Protein AF-A0A5N5T9T7-F1 (afdb_monomer)

Secondary structure (DSSP, 8-state):
-EEEEEES-B-TTTHHHHHHHHHHHH---HHHHHHHHHHHHHHHHHHHHHHHHHHHTT----------PEEEEEEEEE---B-HHHHHHHHHHHHHHHHTTEEEEEES--HHHHHHHTT--

Solvent-acce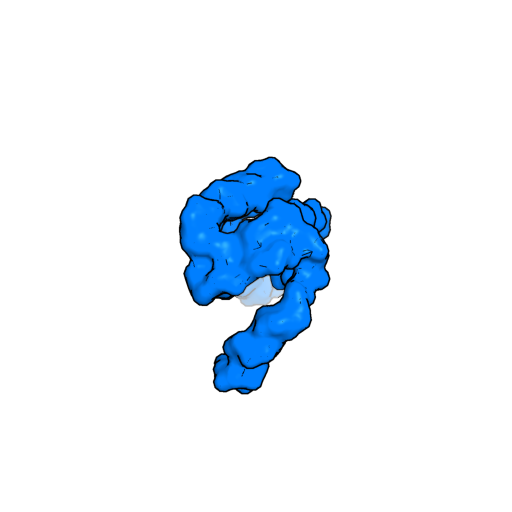ssible surface area (backbone atoms only — not comparable to full-atom values): 6883 Å² total; per-residue (Å²): 114,44,78,48,77,44,74,46,68,37,30,71,94,45,48,70,59,51,51,52,48,51,25,70,75,63,72,61,47,40,72,63,38,30,56,52,48,54,51,47,49,53,52,46,55,53,48,46,56,52,47,54,53,33,49,76,71,72,52,86,79,91,74,86,76,81,76,79,72,38,39,39,38,39,37,28,68,44,41,76,49,68,43,75,54,23,49,52,46,53,54,51,52,45,54,43,26,49,70,29,58,24,54,70,42,84,37,55,67,56,74,73,54,56,68,69,52,70,77,76,117

Nearest PDB structures (foldseek):
  7xul-assembly1_A  TM=6.995E-01  e=1.162E-05  Homo sapiens
  7xuj-assembly1_B  TM=6.710E-01  e=1.624E-05  Homo sapiens
  7s9a-assembly1_B  TM=6.889E-01  e=1.132E-04  Tursiops truncatus
  3iha-assembly2_B-2  TM=5.472E-01  e=3.446E-03  Micrococcus luteus
  3agd-assembly1_A  TM=5.501E-01  e=5.740E-02  Micrococcus luteus

Sequence (121 aa):
MKLFKIVGPIHFANRENLRRFIVKGTGLDPKELQKDADKQTEFEFAKEKIFMHAIKNGSYSFQDQETKYRILIIDCSGVSYIDSAGGKFLEQLWGDYDKANISLCLAGLPDYIYSYYNCNM

Radius of gyration: 19.2 Å; Cα contacts (8 Å, |Δi|>4): 132; chains: 1; bounding box: 44×20×54 Å

Structure (mmCIF, N/CA/C/O backbone):
data_AF-A0A5N5T9T7-F1
#
_entry.id   AF-A0A5N5T9T7-F1
#
loop_
_atom_site.group_PDB
_atom_site.id
_atom_site.type_symbol
_atom_site.label_atom_id
_atom_site.label_alt_id
_atom_site.label_comp_id
_atom_site.label_asym_id
_atom_site.label_entity_id
_atom_site.label_seq_id
_atom_site.pdbx_PDB_ins_code
_atom_site.Cartn_x
_atom_site.Cartn_y
_atom_site.Cartn_z
_atom_site.occupancy
_atom_site.B_iso_or_equiv
_atom_site.auth_seq_id
_atom_site.auth_comp_id
_atom_site.auth_asym_id
_atom_site.auth_atom_id
_atom_site.pdbx_PDB_model_num
ATOM 1 N N . MET A 1 1 ? -10.480 -10.662 4.154 1.00 86.06 1 MET A N 1
ATOM 2 C CA . MET A 1 1 ? -9.227 -10.507 3.389 1.00 86.06 1 MET A CA 1
ATOM 3 C C . MET A 1 1 ? -9.549 -10.159 1.939 1.00 86.06 1 MET A C 1
ATOM 5 O O . MET A 1 1 ? -10.518 -10.696 1.408 1.00 86.06 1 MET A O 1
ATOM 9 N N . LYS A 1 2 ? -8.779 -9.266 1.313 1.00 91.94 2 LYS A N 1
ATOM 10 C CA . LYS A 1 2 ? -8.836 -8.939 -0.122 1.00 91.94 2 LYS A CA 1
ATOM 11 C C . LYS A 1 2 ? -7.427 -9.018 -0.714 1.00 91.94 2 LYS A C 1
ATOM 13 O O . LYS A 1 2 ? -6.472 -8.672 -0.030 1.00 91.94 2 LYS A O 1
ATOM 18 N N . LEU A 1 3 ? -7.318 -9.461 -1.963 1.00 93.69 3 LEU A N 1
ATOM 19 C CA . LEU A 1 3 ? -6.069 -9.522 -2.724 1.00 93.69 3 LEU A CA 1
ATOM 20 C C . LEU A 1 3 ? -6.214 -8.645 -3.969 1.00 93.69 3 LEU A C 1
ATOM 22 O O . LEU A 1 3 ? -7.218 -8.750 -4.674 1.00 93.69 3 LEU A O 1
ATOM 26 N N . PHE A 1 4 ? -5.223 -7.800 -4.238 1.00 95.44 4 PHE A N 1
ATOM 27 C CA . PHE A 1 4 ? -5.175 -6.950 -5.422 1.00 95.44 4 PHE A CA 1
ATOM 28 C C . PHE A 1 4 ? -3.793 -7.039 -6.069 1.00 95.44 4 PHE A C 1
ATOM 30 O O . PHE A 1 4 ? -2.789 -6.815 -5.403 1.00 95.44 4 PHE A O 1
ATOM 37 N N . LYS A 1 5 ? -3.730 -7.360 -7.363 1.00 95.94 5 LYS A N 1
ATOM 38 C CA . LYS A 1 5 ? -2.463 -7.473 -8.096 1.00 95.94 5 LYS A CA 1
ATOM 39 C C . LYS A 1 5 ? -2.171 -6.195 -8.869 1.00 95.94 5 LYS A C 1
ATOM 41 O O . LYS A 1 5 ? -3.037 -5.695 -9.585 1.00 95.94 5 LYS A O 1
ATOM 46 N N . ILE A 1 6 ? -0.937 -5.713 -8.769 1.00 94.88 6 ILE A N 1
ATOM 47 C CA . ILE A 1 6 ? -0.420 -4.604 -9.569 1.00 94.88 6 ILE A CA 1
ATOM 48 C C . ILE A 1 6 ? 0.442 -5.177 -10.692 1.00 94.88 6 ILE A C 1
ATOM 50 O O . ILE A 1 6 ? 1.315 -6.014 -10.464 1.00 94.88 6 ILE A O 1
ATOM 54 N N . VAL A 1 7 ? 0.184 -4.716 -11.913 1.00 94.12 7 VAL A N 1
ATOM 55 C CA . VAL A 1 7 ? 0.977 -5.047 -13.098 1.00 94.12 7 VAL A CA 1
ATOM 56 C C . VAL A 1 7 ? 1.393 -3.747 -13.777 1.00 94.12 7 VAL A C 1
ATOM 58 O O . VAL A 1 7 ? 0.544 -2.897 -14.049 1.00 94.12 7 VAL A O 1
ATOM 61 N N . GLY A 1 8 ? 2.688 -3.602 -14.052 1.00 92.94 8 GLY A N 1
ATOM 62 C CA . GLY A 1 8 ? 3.279 -2.387 -14.612 1.00 92.94 8 GLY A CA 1
ATOM 63 C C . GLY A 1 8 ? 4.001 -1.533 -13.566 1.00 92.94 8 GLY A C 1
ATOM 64 O O . GLY A 1 8 ? 4.200 -1.963 -12.432 1.00 92.94 8 GLY A O 1
ATOM 65 N N . PRO A 1 9 ? 4.456 -0.332 -13.932 1.00 93.44 9 PRO A N 1
ATOM 66 C CA . PRO A 1 9 ? 5.299 0.457 -13.047 1.00 93.44 9 PRO A CA 1
ATOM 67 C C . PRO A 1 9 ? 4.491 1.169 -11.958 1.00 93.44 9 PRO A C 1
ATOM 69 O O . PRO A 1 9 ? 3.285 1.358 -12.098 1.00 93.44 9 PRO A O 1
ATOM 72 N N . ILE A 1 10 ? 5.150 1.625 -10.894 1.00 93.56 10 ILE A N 1
ATOM 73 C CA . ILE A 1 10 ? 4.560 2.512 -9.879 1.00 93.56 10 ILE A CA 1
ATOM 74 C C . ILE A 1 10 ? 5.377 3.802 -9.849 1.00 93.56 10 ILE A C 1
ATOM 76 O O . ILE A 1 10 ? 6.526 3.820 -9.419 1.00 93.56 10 ILE A O 1
ATOM 80 N N . HIS A 1 11 ? 4.799 4.897 -10.324 1.00 92.81 11 HIS A N 1
ATOM 81 C CA . HIS A 1 11 ? 5.521 6.153 -10.490 1.00 92.81 11 HIS A CA 1
ATOM 82 C C . HIS A 1 11 ? 4.613 7.360 -10.266 1.00 92.81 11 HIS A C 1
ATOM 84 O O . HIS A 1 11 ? 3.386 7.241 -10.186 1.00 92.81 11 HIS A O 1
ATOM 90 N N . PHE A 1 12 ? 5.194 8.559 -10.234 1.00 92.06 12 PHE A N 1
ATOM 91 C CA . PHE A 1 12 ? 4.440 9.795 -9.993 1.00 92.06 12 PHE A CA 1
ATOM 92 C C . PHE A 1 12 ? 3.174 9.925 -10.862 1.00 92.06 12 PHE A C 1
ATOM 94 O O . PHE A 1 12 ? 2.091 10.196 -10.346 1.00 92.06 12 PHE A O 1
ATOM 101 N N . ALA A 1 13 ? 3.290 9.675 -12.170 1.00 93.50 13 ALA A N 1
ATOM 102 C CA . ALA A 1 13 ? 2.190 9.897 -13.109 1.00 93.50 13 ALA A CA 1
ATOM 103 C C . ALA A 1 13 ? 1.000 8.922 -12.971 1.00 93.50 13 ALA A C 1
ATOM 105 O O . ALA A 1 13 ? -0.086 9.242 -13.450 1.00 93.50 13 ALA A O 1
ATOM 106 N N . ASN A 1 14 ? 1.158 7.752 -12.333 1.00 93.56 14 ASN A N 1
ATOM 107 C CA . ASN A 1 1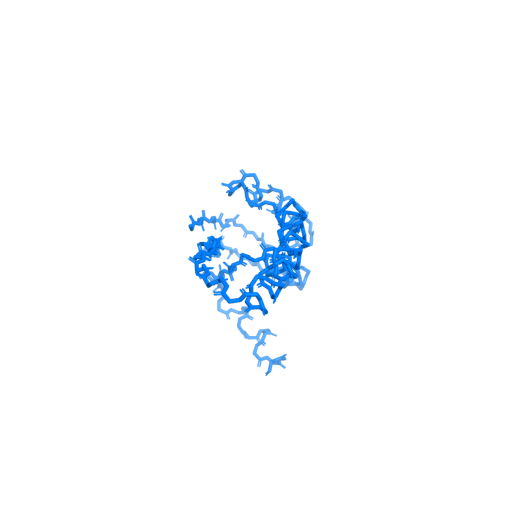4 ? 0.083 6.755 -12.250 1.00 93.56 14 ASN A CA 1
ATOM 108 C C . ASN A 1 14 ? -0.451 6.497 -10.834 1.00 93.56 14 ASN A C 1
ATOM 110 O O . ASN A 1 14 ? -1.462 5.807 -10.700 1.00 93.56 14 ASN A O 1
ATOM 114 N N . ARG A 1 15 ? 0.150 7.090 -9.797 1.00 92.75 15 ARG A N 1
ATOM 115 C CA . ARG A 1 15 ? -0.222 6.867 -8.389 1.00 92.75 15 ARG A CA 1
ATOM 116 C C . ARG A 1 15 ? -1.709 7.102 -8.080 1.00 92.75 15 ARG A C 1
ATOM 118 O O . ARG A 1 15 ? -2.332 6.303 -7.386 1.00 92.75 15 ARG A O 1
ATOM 125 N N . GLU A 1 16 ? -2.314 8.144 -8.656 1.00 93.31 16 GLU A N 1
ATOM 126 C CA . GLU A 1 16 ? -3.735 8.457 -8.429 1.00 93.31 16 GLU A CA 1
ATOM 127 C C . GLU A 1 16 ? -4.660 7.442 -9.104 1.00 93.31 16 GLU A C 1
ATOM 129 O O . GLU A 1 16 ? -5.675 7.031 -8.538 1.00 93.31 16 GLU A O 1
ATOM 134 N N . ASN A 1 17 ? -4.291 6.992 -10.305 1.00 94.31 17 ASN A N 1
ATOM 135 C CA . ASN A 1 17 ? -5.036 5.951 -11.009 1.00 94.31 17 ASN A CA 1
ATOM 136 C C . ASN A 1 17 ? -4.933 4.620 -10.266 1.00 94.31 17 ASN A C 1
ATOM 138 O O . ASN A 1 17 ? -5.941 3.940 -10.082 1.00 94.31 17 ASN A O 1
ATOM 142 N N . LEU A 1 18 ? -3.737 4.289 -9.777 1.00 94.06 18 LEU A N 1
ATOM 143 C CA . LEU A 1 18 ? -3.496 3.083 -9.001 1.00 94.06 18 LEU A CA 1
ATOM 144 C C . LEU A 1 18 ? -4.335 3.067 -7.717 1.00 94.06 18 LEU A C 1
ATOM 146 O O . LEU A 1 18 ? -5.026 2.085 -7.458 1.00 94.06 18 LEU A O 1
ATOM 150 N N . ARG A 1 19 ? -4.375 4.181 -6.973 1.00 94.81 19 ARG A N 1
ATOM 151 C CA . ARG A 1 19 ? -5.252 4.338 -5.800 1.00 94.81 19 ARG A CA 1
ATOM 152 C C . ARG A 1 19 ? -6.716 4.066 -6.146 1.00 94.81 19 ARG A C 1
ATOM 154 O O . ARG A 1 19 ? -7.364 3.263 -5.479 1.00 94.81 19 ARG A O 1
ATOM 161 N N . ARG A 1 20 ? -7.228 4.687 -7.215 1.00 93.69 20 ARG A N 1
ATOM 162 C CA . ARG A 1 20 ? -8.613 4.481 -7.677 1.00 93.69 20 ARG A CA 1
ATOM 163 C C . ARG A 1 20 ? -8.885 3.023 -8.042 1.00 93.69 20 ARG A C 1
ATOM 165 O O . ARG A 1 20 ? -9.958 2.517 -7.722 1.00 93.69 20 ARG A O 1
ATOM 172 N N . PHE A 1 21 ? -7.940 2.341 -8.686 1.00 94.44 21 PHE A N 1
ATOM 173 C CA . PHE A 1 21 ? -8.099 0.932 -9.047 1.00 94.44 21 PHE A CA 1
ATOM 174 C C . PHE A 1 21 ? -8.082 0.002 -7.841 1.00 94.44 21 PHE A C 1
ATOM 176 O O . PHE A 1 21 ? -8.906 -0.908 -7.797 1.00 94.44 21 PHE A O 1
ATOM 183 N N . ILE A 1 22 ? -7.227 0.254 -6.849 1.00 94.00 22 ILE A N 1
ATOM 184 C CA . ILE A 1 22 ? -7.216 -0.525 -5.606 1.00 94.00 22 ILE A CA 1
ATOM 185 C C . ILE A 1 22 ? -8.566 -0.383 -4.899 1.00 94.00 22 ILE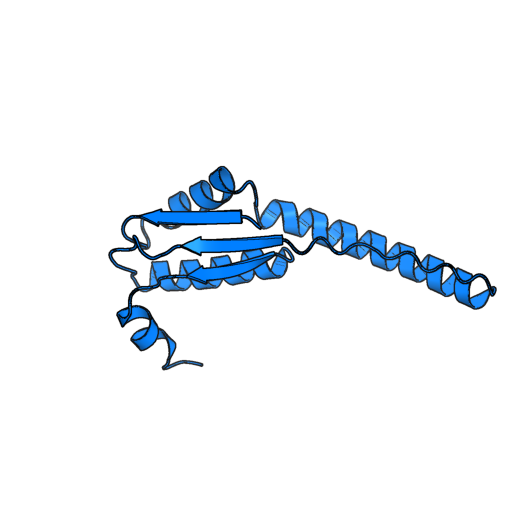 A C 1
ATOM 187 O O . ILE A 1 22 ? -9.194 -1.391 -4.577 1.00 94.00 22 ILE A O 1
ATOM 191 N N . VAL A 1 23 ? -9.060 0.847 -4.725 1.00 93.38 23 VAL A N 1
ATOM 192 C CA . VAL A 1 23 ? -10.360 1.094 -4.079 1.00 93.38 23 VAL A CA 1
ATOM 193 C C . VAL A 1 23 ? -11.491 0.432 -4.866 1.00 93.38 23 VAL A C 1
ATOM 195 O O . VAL A 1 23 ? -12.281 -0.320 -4.301 1.00 93.38 23 VAL A O 1
ATOM 198 N N . LYS A 1 24 ? -11.536 0.626 -6.190 1.00 92.31 24 LYS A N 1
ATOM 199 C CA . LYS A 1 24 ? -12.566 0.030 -7.053 1.00 92.31 24 LYS A CA 1
ATOM 200 C C . LYS A 1 24 ? -12.522 -1.502 -7.055 1.00 92.31 24 LYS A C 1
ATOM 202 O O . LYS A 1 24 ? -13.571 -2.136 -7.068 1.00 92.31 24 LYS A O 1
ATOM 207 N N . GLY A 1 25 ? -11.329 -2.097 -7.065 1.00 90.50 25 GLY A N 1
ATOM 208 C CA . GLY A 1 25 ? -11.144 -3.548 -7.125 1.00 90.50 25 GLY A CA 1
ATOM 209 C C . GLY A 1 25 ? -11.377 -4.256 -5.791 1.00 90.50 25 GLY A C 1
ATOM 210 O O . GLY A 1 25 ? -11.793 -5.412 -5.768 1.00 90.50 25 GLY A O 1
ATOM 211 N N . THR A 1 26 ? -11.132 -3.575 -4.671 1.00 90.50 26 THR A N 1
ATOM 212 C CA . THR A 1 26 ? -11.240 -4.174 -3.331 1.00 90.50 26 THR A CA 1
ATOM 213 C C . THR A 1 26 ? -12.528 -3.793 -2.604 1.00 90.50 26 THR A C 1
ATOM 215 O O . THR A 1 26 ? -12.974 -4.544 -1.732 1.00 90.50 26 THR A O 1
ATOM 218 N N . GLY A 1 27 ? -13.130 -2.654 -2.967 1.00 89.44 27 GLY A N 1
ATOM 219 C CA . GLY A 1 27 ? -14.216 -2.013 -2.224 1.00 89.44 27 GLY A CA 1
ATOM 220 C C . GLY A 1 27 ? -13.765 -1.422 -0.885 1.00 89.44 27 GLY A C 1
ATOM 221 O O . GLY A 1 27 ? -14.606 -1.124 -0.041 1.00 89.44 27 GLY A O 1
ATOM 222 N N . LEU A 1 28 ? -12.454 -1.311 -0.653 1.00 88.69 28 LEU A N 1
ATOM 223 C CA . LEU A 1 28 ? -11.879 -0.765 0.570 1.00 88.69 28 LEU A CA 1
ATOM 224 C C . LEU A 1 28 ? -11.391 0.652 0.271 1.00 88.69 28 LEU A C 1
ATOM 226 O O . LEU A 1 28 ? -10.296 0.831 -0.251 1.00 88.69 28 LEU A O 1
ATOM 230 N N . ASP A 1 29 ? -12.221 1.651 0.562 1.00 90.56 29 ASP A N 1
ATOM 231 C CA . ASP A 1 29 ? -11.790 3.049 0.545 1.00 90.56 29 ASP A CA 1
ATOM 232 C C . ASP A 1 29 ? -11.318 3.443 1.953 1.00 90.56 29 ASP A C 1
ATOM 234 O O . ASP A 1 29 ? -12.147 3.487 2.867 1.00 90.56 29 ASP A O 1
ATOM 238 N N . PRO A 1 30 ? -10.022 3.745 2.155 1.00 86.69 30 PRO A N 1
ATOM 239 C CA . PRO A 1 30 ? -9.514 4.166 3.455 1.00 86.69 30 PRO A CA 1
ATOM 240 C C . PRO A 1 30 ? -10.259 5.369 4.039 1.00 86.69 30 PRO A C 1
ATOM 242 O O . PRO A 1 30 ? -10.452 5.432 5.247 1.00 86.69 30 PRO A O 1
ATOM 245 N N . LYS A 1 31 ? -10.708 6.318 3.205 1.00 86.69 31 LYS A N 1
ATOM 246 C CA . LYS A 1 31 ? -11.362 7.547 3.683 1.00 86.69 31 LYS A CA 1
ATOM 247 C C . LYS A 1 31 ? -12.772 7.294 4.191 1.00 86.69 31 LYS A C 1
ATOM 249 O O . LYS A 1 31 ? -13.192 7.918 5.159 1.00 86.69 31 LYS A O 1
ATOM 254 N N . GLU A 1 32 ? -13.508 6.407 3.531 1.00 84.12 32 GLU A N 1
ATOM 255 C CA . GLU A 1 32 ? -14.847 6.024 3.984 1.00 84.12 32 GLU A CA 1
ATOM 256 C C . GLU A 1 32 ? -14.756 5.151 5.237 1.00 84.12 32 GLU A C 1
ATOM 258 O O . GLU A 1 32 ? -15.493 5.361 6.196 1.00 84.12 32 GLU A O 1
ATOM 263 N N . LEU A 1 33 ? -13.780 4.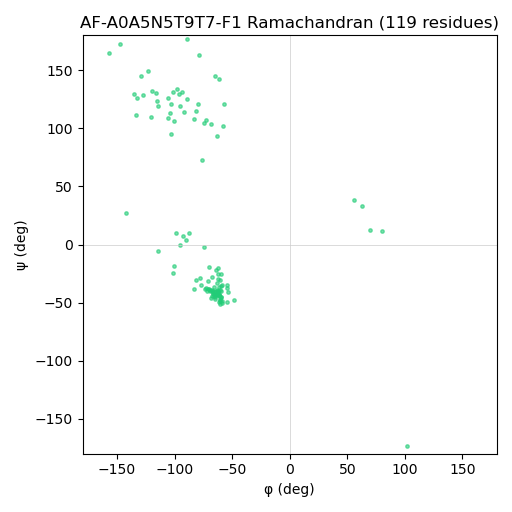243 5.275 1.00 81.12 33 LEU A N 1
ATOM 264 C CA . LEU A 1 33 ? -13.574 3.352 6.412 1.00 81.12 33 LEU A CA 1
ATOM 265 C C . LEU A 1 33 ? -13.025 4.070 7.650 1.00 81.12 33 LEU A C 1
ATOM 267 O O . LEU A 1 33 ? -13.395 3.695 8.756 1.00 81.12 33 LEU A O 1
ATOM 271 N N . GLN A 1 34 ? -12.220 5.124 7.489 1.00 79.75 34 GLN A N 1
ATOM 272 C CA . GL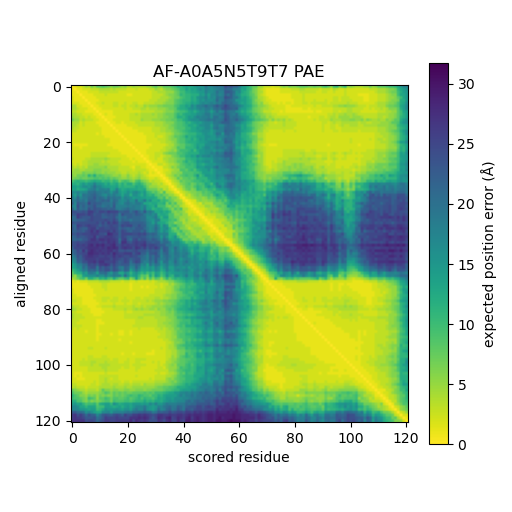N A 1 34 ? -11.818 5.994 8.603 1.00 79.75 34 GLN A CA 1
ATOM 273 C C . GLN A 1 34 ? -13.022 6.701 9.230 1.00 79.75 34 GLN A C 1
ATOM 275 O O . GLN A 1 34 ? -13.157 6.689 10.444 1.00 79.75 34 GLN A O 1
ATOM 280 N N . LYS A 1 35 ? -13.960 7.231 8.431 1.00 75.69 35 LYS A N 1
ATOM 281 C CA . LYS A 1 35 ? -15.187 7.845 8.977 1.00 75.69 35 LYS A CA 1
ATOM 282 C C . LYS A 1 35 ? -16.035 6.843 9.755 1.00 75.69 35 LYS A C 1
ATOM 284 O O . LYS A 1 35 ? -16.679 7.215 10.734 1.00 75.69 35 LYS A O 1
ATOM 289 N N . ASP A 1 36 ? -16.085 5.598 9.291 1.00 67.56 36 ASP A N 1
ATOM 290 C CA . ASP A 1 36 ? -16.790 4.532 9.997 1.00 67.56 36 ASP A CA 1
ATOM 291 C C . ASP A 1 36 ? -16.058 4.137 11.285 1.00 67.56 36 ASP A C 1
ATOM 293 O O . ASP A 1 36 ? -16.718 3.926 12.301 1.00 67.56 36 ASP A O 1
ATOM 297 N N . ALA A 1 37 ? -14.722 4.101 11.271 1.00 61.84 37 ALA A N 1
ATOM 298 C CA . ALA A 1 37 ? -13.898 3.856 12.451 1.00 61.84 37 ALA A CA 1
ATOM 299 C C . ALA A 1 37 ? -14.044 4.980 13.488 1.00 61.84 37 ALA A C 1
ATOM 301 O O . ALA A 1 37 ? -14.285 4.689 14.653 1.00 61.84 37 ALA A O 1
ATOM 302 N N . ASP A 1 38 ? -14.011 6.251 13.086 1.00 63.16 38 ASP A N 1
ATOM 303 C CA . ASP A 1 38 ? -14.189 7.394 13.991 1.00 63.16 38 ASP A CA 1
ATOM 304 C C . ASP A 1 38 ? -15.576 7.368 14.652 1.00 63.16 38 ASP A C 1
ATOM 306 O O . ASP A 1 38 ? -15.700 7.519 15.868 1.00 63.16 38 ASP A O 1
ATOM 310 N N . LYS A 1 39 ? -16.629 7.073 13.874 1.00 61.53 39 LYS A N 1
ATOM 311 C CA . LYS A 1 39 ? -17.988 6.883 14.408 1.00 61.53 39 LYS A CA 1
ATOM 312 C C . LYS A 1 39 ? -18.070 5.688 15.351 1.00 61.53 39 LYS A C 1
ATOM 314 O O . LYS A 1 39 ? -18.740 5.777 16.374 1.00 61.53 39 LYS A O 1
ATOM 319 N N . GLN A 1 40 ? -17.427 4.570 15.012 1.00 59.81 40 GLN A N 1
ATOM 320 C CA . GLN A 1 40 ? -17.362 3.405 15.894 1.00 59.81 40 GLN A CA 1
ATOM 321 C C . GLN A 1 40 ? -16.632 3.745 17.187 1.00 59.81 40 GLN A C 1
ATOM 323 O O . GLN A 1 40 ? -17.133 3.394 18.243 1.00 59.81 40 GLN A O 1
ATOM 328 N N . THR A 1 41 ? -15.550 4.518 17.122 1.00 59.44 41 THR A N 1
ATOM 329 C CA . THR A 1 41 ? -14.782 4.951 18.292 1.00 59.44 41 THR A CA 1
ATOM 330 C C . THR A 1 41 ? -15.621 5.867 19.190 1.00 59.44 41 THR A C 1
ATOM 332 O O . THR A 1 41 ? -15.663 5.667 20.398 1.00 59.44 41 THR A O 1
ATOM 335 N N . GLU A 1 42 ? -16.374 6.826 18.636 1.00 61.59 42 GLU A N 1
ATOM 336 C CA . GLU A 1 42 ? -17.313 7.654 19.417 1.00 61.59 42 GLU A CA 1
ATOM 337 C C . GLU A 1 42 ? -18.439 6.827 20.058 1.00 61.59 42 GLU A C 1
ATOM 339 O O . GLU A 1 42 ? -18.776 7.028 21.230 1.00 61.59 42 GLU A O 1
ATOM 344 N N . PHE A 1 43 ? -19.013 5.875 19.313 1.00 60.62 43 PHE A N 1
ATOM 345 C CA . PHE A 1 43 ? -20.015 4.944 19.838 1.00 60.62 43 PHE A CA 1
ATOM 346 C C . PHE A 1 43 ? -19.433 4.005 20.902 1.00 60.62 43 PHE A C 1
ATOM 348 O O . PHE A 1 43 ? -20.129 3.696 21.870 1.00 60.62 43 PHE A O 1
ATOM 355 N N . GLU A 1 44 ? -18.184 3.568 20.752 1.00 61.00 44 GLU A N 1
ATOM 356 C CA . GLU A 1 44 ? -17.448 2.757 21.720 1.00 61.00 44 GLU A CA 1
ATOM 357 C C . GLU A 1 44 ? -17.141 3.560 22.980 1.00 61.00 44 GLU A C 1
ATOM 359 O O . GLU A 1 44 ? -17.486 3.093 24.057 1.00 61.00 44 GLU A O 1
ATOM 364 N N . PHE A 1 45 ? -16.656 4.802 22.885 1.00 61.94 45 PHE A N 1
ATOM 365 C CA . PHE A 1 45 ? -16.478 5.687 24.044 1.00 61.94 45 PHE A CA 1
ATOM 366 C C . PHE A 1 45 ? -17.802 5.981 24.768 1.00 61.94 45 PHE A C 1
ATOM 368 O O . PHE A 1 45 ? -17.852 6.041 26.002 1.00 61.94 45 PHE A O 1
ATOM 375 N N . ALA A 1 46 ? -18.899 6.165 24.025 1.00 64.19 46 ALA A N 1
ATOM 376 C CA . ALA A 1 46 ? -20.229 6.343 24.607 1.00 64.19 46 ALA A CA 1
ATOM 377 C C . ALA A 1 46 ? -20.726 5.061 25.298 1.00 64.19 46 ALA A C 1
ATOM 379 O O . ALA A 1 46 ? -21.224 5.123 26.426 1.00 64.19 46 ALA A O 1
ATOM 380 N N . LYS A 1 47 ? -20.546 3.894 24.664 1.00 64.56 47 LYS A N 1
ATOM 381 C CA . LYS A 1 47 ? -20.840 2.582 25.256 1.00 64.56 47 LYS A CA 1
ATOM 382 C C . LYS A 1 47 ? -19.964 2.298 26.468 1.00 64.56 47 LYS A C 1
ATOM 384 O O . LYS A 1 47 ? -20.484 1.781 27.445 1.00 64.56 47 LYS A O 1
ATOM 389 N N . GLU A 1 48 ? -18.690 2.664 26.446 1.00 63.75 48 GLU A N 1
ATOM 390 C CA . GLU A 1 48 ? -17.745 2.468 27.543 1.00 63.75 48 GLU A CA 1
ATOM 391 C C . GLU A 1 48 ? -18.119 3.337 28.745 1.00 63.75 48 GLU A C 1
ATOM 393 O O . GLU A 1 48 ? -18.127 2.851 29.872 1.00 63.75 48 GLU A O 1
ATOM 398 N N . LYS A 1 49 ? -18.569 4.584 28.532 1.00 67.06 49 LYS A N 1
ATOM 399 C CA . LYS A 1 49 ? -19.167 5.402 29.606 1.00 67.06 49 LYS A CA 1
ATOM 400 C C . LYS A 1 49 ? -20.404 4.748 30.222 1.00 67.06 49 LYS A C 1
ATOM 402 O O . LYS A 1 49 ? -20.540 4.737 31.447 1.00 67.06 49 LYS A O 1
ATOM 407 N N . ILE A 1 50 ? -21.305 4.218 29.393 1.00 69.38 50 ILE A N 1
ATOM 408 C CA . ILE A 1 50 ? -22.521 3.526 29.851 1.00 69.38 50 ILE A CA 1
ATOM 409 C C . ILE A 1 50 ? -22.153 2.227 30.586 1.00 69.38 50 ILE A C 1
ATOM 411 O O . ILE A 1 50 ? -22.700 1.946 31.651 1.00 69.38 50 ILE A O 1
ATOM 415 N N . PHE A 1 51 ? -21.182 1.475 30.071 1.00 68.25 51 PHE A N 1
ATOM 416 C CA . PHE A 1 51 ? -20.663 0.244 30.655 1.00 68.25 51 PHE A CA 1
ATOM 417 C C . PHE A 1 51 ? -19.983 0.503 32.001 1.00 68.25 51 PHE A C 1
ATOM 419 O O . PHE A 1 51 ? -20.314 -0.152 32.981 1.00 68.25 51 PHE A O 1
ATOM 426 N N . MET A 1 52 ? -19.124 1.519 32.107 1.00 65.25 52 MET A N 1
ATOM 427 C CA . MET A 1 52 ? -18.506 1.935 33.371 1.00 65.25 52 MET A CA 1
ATOM 428 C C . MET A 1 52 ? -19.552 2.342 34.417 1.00 65.25 52 MET A C 1
ATOM 430 O O . MET A 1 52 ? -19.387 2.058 35.605 1.00 65.25 52 MET A O 1
ATOM 434 N N . HIS A 1 53 ? -20.657 2.962 33.993 1.00 67.12 53 HIS A N 1
ATOM 435 C CA . HIS A 1 53 ? -21.782 3.265 34.877 1.00 67.12 53 HIS A CA 1
ATOM 436 C C . HIS A 1 53 ? -22.538 1.995 35.320 1.00 67.12 53 HIS A C 1
ATOM 438 O O . HIS A 1 53 ? -22.897 1.869 36.489 1.00 67.12 53 HIS A O 1
ATOM 444 N N . ALA A 1 54 ? -22.729 1.030 34.417 1.00 64.75 54 ALA A N 1
ATOM 445 C CA . ALA A 1 54 ? -23.355 -0.266 34.692 1.00 64.75 54 ALA A CA 1
ATOM 446 C C . ALA A 1 54 ? -22.503 -1.156 35.624 1.00 64.75 54 ALA A C 1
ATOM 448 O O . ALA A 1 54 ? -23.036 -1.757 36.558 1.00 64.75 54 ALA A O 1
ATOM 449 N N . ILE A 1 55 ? -21.176 -1.161 35.444 1.00 65.56 55 ILE A N 1
ATOM 450 C CA . ILE A 1 55 ? -20.196 -1.809 36.333 1.00 65.56 55 ILE A CA 1
ATOM 451 C C . ILE A 1 55 ? -20.295 -1.226 37.746 1.00 65.56 55 ILE A C 1
ATOM 453 O O . ILE A 1 55 ? -20.349 -1.973 38.722 1.00 65.56 55 ILE A O 1
ATOM 457 N N . LYS A 1 56 ? -20.377 0.107 37.870 1.00 71.31 56 LYS A N 1
ATOM 458 C CA . LYS A 1 56 ? -20.506 0.794 39.167 1.00 71.31 56 LYS A CA 1
ATOM 459 C C . LYS A 1 56 ? -21.797 0.422 39.910 1.00 71.31 56 LYS A C 1
ATOM 461 O O . LYS A 1 56 ? -21.823 0.470 41.135 1.00 71.31 56 LYS A O 1
ATOM 466 N N . ASN A 1 57 ? -22.827 0.011 39.169 1.00 74.31 57 ASN A N 1
ATOM 467 C CA . ASN A 1 57 ? -24.120 -0.434 39.689 1.00 74.31 57 ASN A CA 1
ATOM 468 C C . ASN A 1 57 ? -24.250 -1.973 39.771 1.00 74.31 57 ASN A C 1
ATOM 470 O O . ASN A 1 57 ? -25.339 -2.476 40.037 1.00 74.31 57 ASN A O 1
ATOM 474 N N . GLY A 1 58 ? -23.159 -2.726 39.571 1.00 61.16 58 GLY A N 1
ATOM 475 C CA . GLY A 1 58 ? -23.106 -4.175 39.792 1.00 61.16 58 GLY A CA 1
ATOM 476 C C . GLY A 1 58 ? -23.698 -5.050 38.680 1.00 61.16 58 GLY A C 1
ATOM 477 O O . GLY A 1 58 ? -23.868 -6.250 38.888 1.00 61.16 58 GLY A O 1
ATOM 478 N N . SER A 1 59 ? -24.001 -4.498 37.499 1.00 59.62 59 SER A N 1
ATOM 479 C CA . SER A 1 59 ? -24.466 -5.280 36.345 1.00 59.62 59 SER A CA 1
ATOM 480 C C . SER A 1 59 ? -23.321 -5.514 35.354 1.00 59.62 59 SER A C 1
ATOM 482 O O . SER A 1 59 ? -22.916 -4.599 34.637 1.00 59.62 59 SER A O 1
ATOM 484 N N . TYR A 1 60 ? -22.804 -6.742 35.300 1.00 51.25 60 TYR A N 1
ATOM 485 C CA . TYR A 1 60 ? -21.739 -7.148 34.381 1.00 51.25 60 TYR A CA 1
ATOM 486 C C . TYR A 1 60 ? -22.354 -7.782 33.129 1.00 51.25 60 TYR A C 1
ATOM 488 O O . TYR A 1 60 ? -23.030 -8.803 33.223 1.00 51.25 60 TYR A O 1
ATOM 496 N N . SER A 1 61 ? -22.118 -7.203 31.951 1.00 53.88 61 SER A N 1
ATOM 497 C CA . SER A 1 61 ? -22.453 -7.848 30.674 1.00 53.88 61 SER A CA 1
ATOM 498 C C . SER A 1 61 ? -21.274 -7.731 29.713 1.00 53.88 61 SER A C 1
ATOM 500 O O . SER A 1 61 ? -20.917 -6.640 29.289 1.00 53.88 61 SER A O 1
ATOM 502 N N . PHE A 1 62 ? -20.634 -8.857 29.401 1.00 49.28 62 PHE A N 1
ATOM 503 C CA . PHE A 1 62 ? -19.587 -8.913 28.384 1.00 49.28 62 PHE A CA 1
ATOM 504 C C . PHE A 1 62 ? -20.257 -8.993 27.010 1.00 49.28 62 PHE A C 1
ATOM 506 O O . PHE A 1 62 ? -20.948 -9.966 26.714 1.00 49.28 62 PHE A O 1
ATOM 513 N N . GLN A 1 63 ? -20.087 -7.963 26.184 1.00 56.00 63 GLN A N 1
ATOM 514 C CA . GLN A 1 63 ? -20.360 -8.054 24.752 1.00 56.00 63 GLN A CA 1
ATOM 515 C C . GLN A 1 63 ? -19.021 -8.095 24.030 1.00 56.00 63 GLN A C 1
ATOM 517 O O . GLN A 1 63 ? -18.341 -7.073 23.960 1.00 56.00 63 GLN A O 1
ATOM 522 N N . ASP A 1 64 ? -18.668 -9.259 23.483 1.00 48.16 64 ASP A N 1
ATOM 523 C CA . ASP A 1 64 ? -17.613 -9.370 22.478 1.00 48.16 64 ASP A CA 1
ATOM 524 C C . ASP A 1 64 ? -17.998 -8.472 21.293 1.00 48.16 64 ASP A C 1
ATOM 526 O O . ASP A 1 64 ? -18.891 -8.789 20.504 1.00 48.16 64 ASP A O 1
ATOM 530 N N . GLN A 1 65 ? -17.378 -7.294 21.195 1.00 53.28 65 GLN A N 1
ATOM 531 C CA . GLN A 1 65 ? -17.399 -6.524 19.957 1.00 53.28 65 GLN A CA 1
ATOM 532 C C . GLN A 1 65 ? -16.446 -7.252 19.003 1.00 53.28 65 GLN A C 1
ATOM 534 O O . GLN A 1 65 ? -15.230 -7.208 19.169 1.00 53.28 65 GLN A O 1
ATOM 539 N N . GLU A 1 66 ? -17.006 -7.981 18.040 1.00 49.72 66 GLU A N 1
ATOM 540 C CA . GLU A 1 66 ? -16.254 -8.673 16.994 1.00 49.72 66 GLU A CA 1
ATOM 541 C C . GLU A 1 66 ? -15.517 -7.620 16.140 1.00 49.72 66 GLU A C 1
ATOM 543 O O . GLU A 1 66 ? -16.079 -7.022 15.217 1.00 49.72 66 GLU A O 1
ATOM 548 N N . THR A 1 67 ? -14.260 -7.319 16.474 1.00 54.16 67 THR A N 1
ATOM 549 C CA . THR A 1 67 ? -13.445 -6.376 15.707 1.00 54.16 67 THR A CA 1
ATOM 550 C C . THR A 1 67 ? -13.147 -6.997 14.348 1.00 54.16 67 THR A C 1
ATOM 552 O O . THR A 1 67 ? -12.336 -7.911 14.187 1.00 54.16 67 THR A O 1
ATOM 555 N N . LYS A 1 68 ? -13.855 -6.523 13.320 1.00 66.62 68 LYS A N 1
ATOM 556 C CA . LYS A 1 68 ? -13.702 -7.011 11.949 1.00 66.62 68 LYS A CA 1
ATOM 557 C C . LYS A 1 68 ? -12.425 -6.443 11.330 1.00 66.62 68 LYS A C 1
ATOM 559 O O . LYS A 1 68 ? -12.499 -5.593 10.444 1.00 66.62 68 LYS A O 1
ATOM 564 N N . TYR A 1 69 ? -11.266 -6.929 11.769 1.00 63.69 69 TYR A N 1
ATOM 565 C CA . TYR A 1 69 ? -9.982 -6.630 11.139 1.00 63.69 69 TYR A CA 1
ATOM 566 C C . TYR A 1 69 ? -10.024 -7.043 9.665 1.00 63.69 69 TYR A C 1
ATOM 568 O O . TYR A 1 69 ? -10.280 -8.202 9.313 1.00 63.69 69 TYR A O 1
ATOM 576 N N . ARG A 1 70 ? -9.805 -6.082 8.765 1.00 83.19 70 ARG A N 1
ATOM 577 C CA . ARG A 1 70 ? -9.796 -6.337 7.320 1.00 83.19 70 ARG A CA 1
ATOM 578 C C . ARG A 1 70 ? -8.349 -6.359 6.844 1.00 83.19 70 ARG A C 1
ATOM 580 O O . ARG A 1 70 ? -7.643 -5.377 6.969 1.00 83.19 70 ARG A O 1
ATOM 587 N N . ILE A 1 71 ? -7.917 -7.476 6.268 1.00 91.38 71 ILE A N 1
ATOM 588 C CA . ILE A 1 71 ? -6.589 -7.593 5.647 1.00 91.38 71 ILE A CA 1
ATOM 589 C C . ILE A 1 71 ? -6.696 -7.277 4.151 1.00 91.38 71 ILE A C 1
ATOM 591 O O . ILE A 1 71 ? -7.555 -7.856 3.468 1.00 91.38 71 ILE A O 1
ATOM 595 N N . LEU A 1 72 ? -5.816 -6.413 3.643 1.00 94.06 72 LEU A N 1
ATOM 596 C CA . LEU A 1 72 ? -5.593 -6.164 2.218 1.00 94.06 72 LEU A CA 1
ATOM 597 C C . LEU A 1 72 ? -4.170 -6.590 1.845 1.00 94.06 72 LEU A C 1
ATOM 599 O O . LEU A 1 72 ? -3.202 -6.095 2.408 1.00 94.06 72 LEU A O 1
ATOM 603 N N . ILE A 1 73 ? -4.045 -7.483 0.870 1.00 95.25 73 ILE A N 1
ATOM 604 C CA . ILE A 1 73 ? -2.762 -7.883 0.291 1.00 95.25 73 ILE A CA 1
ATOM 605 C C . ILE A 1 73 ? -2.644 -7.239 -1.088 1.00 95.25 73 ILE A C 1
ATOM 607 O O . ILE A 1 73 ? -3.528 -7.412 -1.932 1.00 95.25 73 ILE A O 1
ATOM 611 N N . ILE A 1 74 ? -1.550 -6.522 -1.322 1.00 95.56 74 ILE A N 1
ATOM 612 C CA . ILE A 1 74 ? -1.170 -6.026 -2.642 1.00 95.56 74 ILE A CA 1
ATOM 613 C C . ILE A 1 74 ? -0.035 -6.901 -3.177 1.00 95.56 74 ILE A C 1
ATOM 615 O O . ILE A 1 74 ? 1.069 -6.900 -2.636 1.00 95.56 74 ILE A O 1
ATOM 619 N N . ASP A 1 75 ? -0.320 -7.649 -4.241 1.00 95.88 75 ASP A N 1
ATOM 620 C CA . ASP A 1 75 ? 0.671 -8.427 -4.985 1.00 95.88 75 ASP A CA 1
ATOM 621 C C . ASP A 1 75 ? 1.390 -7.519 -5.992 1.00 95.88 75 ASP A C 1
ATOM 623 O O . ASP A 1 75 ? 0.822 -7.113 -7.010 1.00 95.88 75 ASP A O 1
ATOM 627 N N . CYS A 1 76 ? 2.647 -7.210 -5.693 1.00 95.06 76 CYS A N 1
ATOM 628 C CA . CYS A 1 76 ? 3.553 -6.400 -6.494 1.00 95.06 76 CYS A CA 1
ATOM 629 C C . CYS A 1 76 ? 4.430 -7.233 -7.444 1.00 95.06 76 CYS A C 1
ATOM 631 O O . CYS A 1 76 ? 5.288 -6.659 -8.107 1.00 95.06 76 CYS A O 1
ATOM 633 N N . SER A 1 77 ? 4.221 -8.550 -7.577 1.00 94.44 77 SER A N 1
ATOM 634 C CA . SER A 1 77 ? 5.065 -9.403 -8.440 1.00 94.44 77 SER A CA 1
ATOM 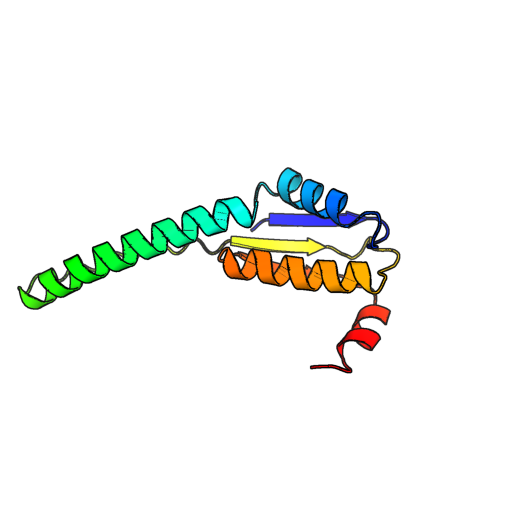635 C C . SER A 1 77 ? 5.031 -9.030 -9.927 1.00 94.44 77 SER A C 1
ATOM 637 O O . SER A 1 77 ? 5.920 -9.409 -10.682 1.00 94.44 77 SER A O 1
ATOM 639 N N . GLY A 1 78 ? 4.001 -8.301 -10.370 1.00 93.50 78 GLY A N 1
ATOM 640 C CA . GLY A 1 78 ? 3.908 -7.756 -11.726 1.00 93.50 78 GLY A CA 1
ATOM 641 C C . GLY A 1 78 ? 4.503 -6.353 -11.882 1.00 93.50 78 GLY A C 1
ATOM 642 O O . GLY A 1 78 ? 4.347 -5.755 -12.950 1.00 93.50 78 GLY A O 1
ATOM 643 N N . VAL A 1 79 ? 5.117 -5.794 -10.834 1.00 94.12 79 VAL A N 1
ATOM 644 C CA . VAL A 1 79 ? 5.649 -4.430 -10.843 1.00 94.12 79 VAL A CA 1
ATOM 645 C C . VAL A 1 79 ? 7.000 -4.393 -11.542 1.00 94.12 79 VAL A C 1
ATOM 647 O O . VAL A 1 79 ? 7.948 -5.048 -11.123 1.00 94.12 79 VAL A O 1
ATOM 650 N N . SER A 1 80 ? 7.094 -3.603 -12.611 1.00 92.25 80 SER A N 1
ATOM 651 C CA . SER A 1 80 ? 8.301 -3.533 -13.444 1.00 92.25 80 SER A CA 1
ATOM 652 C C . SER A 1 80 ? 9.368 -2.587 -12.895 1.00 92.25 80 SER A C 1
ATOM 654 O O . SER A 1 80 ? 10.555 -2.868 -13.013 1.00 92.25 80 SER A O 1
ATOM 656 N N . TYR A 1 81 ? 8.958 -1.449 -12.330 1.00 91.62 81 TYR A N 1
ATOM 657 C CA . TYR A 1 81 ? 9.835 -0.551 -11.582 1.00 91.62 81 TYR A CA 1
ATOM 658 C C . TYR A 1 81 ? 9.020 0.326 -10.614 1.00 91.62 81 TYR A C 1
ATOM 660 O O . TYR A 1 81 ? 7.804 0.463 -10.775 1.00 91.62 81 TYR A O 1
ATOM 668 N N . ILE A 1 82 ? 9.688 0.965 -9.649 1.00 92.62 82 ILE A N 1
ATOM 669 C CA . ILE A 1 82 ? 9.100 1.962 -8.746 1.00 92.62 82 ILE A CA 1
ATOM 670 C C . ILE A 1 82 ? 10.060 3.148 -8.649 1.00 92.62 82 ILE A C 1
ATOM 672 O O . ILE A 1 82 ? 11.248 2.940 -8.410 1.00 92.62 82 ILE A O 1
ATOM 676 N N . ASP A 1 83 ? 9.566 4.371 -8.853 1.00 91.88 83 ASP A N 1
ATOM 677 C CA . ASP A 1 83 ? 10.354 5.591 -8.626 1.00 91.88 83 ASP A CA 1
ATOM 678 C C . ASP A 1 83 ? 10.216 6.098 -7.174 1.00 91.88 83 ASP A C 1
ATOM 680 O O . ASP A 1 83 ? 9.453 5.564 -6.365 1.00 91.88 83 ASP A O 1
ATOM 684 N N . SER A 1 84 ? 10.935 7.163 -6.818 1.00 90.12 84 SER A N 1
ATOM 685 C CA . SER A 1 84 ? 10.866 7.737 -5.467 1.00 90.12 84 SER A CA 1
ATOM 686 C C . SER A 1 84 ? 9.464 8.237 -5.086 1.00 90.12 84 SER A C 1
ATOM 688 O O . SER A 1 84 ? 9.079 8.185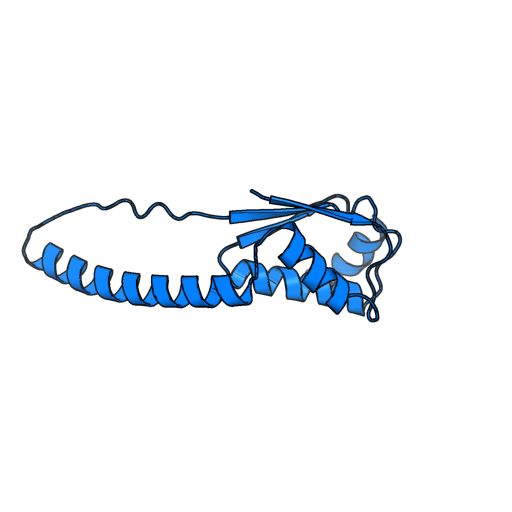 -3.917 1.00 90.12 84 SER A O 1
ATOM 690 N N . ALA A 1 85 ? 8.670 8.701 -6.054 1.00 92.19 85 ALA A N 1
ATOM 691 C CA . ALA A 1 85 ? 7.304 9.153 -5.822 1.00 92.19 85 ALA A CA 1
ATOM 692 C C . ALA A 1 85 ? 6.325 7.981 -5.646 1.00 92.19 85 ALA A C 1
ATOM 694 O O . ALA A 1 85 ? 5.394 8.085 -4.849 1.00 92.19 85 ALA A O 1
ATOM 695 N N . GLY A 1 86 ? 6.539 6.878 -6.359 1.00 92.19 86 GLY A N 1
ATOM 696 C CA . GLY A 1 86 ? 5.817 5.620 -6.233 1.00 92.19 86 GLY A CA 1
ATOM 697 C C . GLY A 1 86 ? 6.090 4.951 -4.891 1.00 92.19 86 GLY A C 1
ATOM 698 O O . GLY A 1 86 ? 5.163 4.483 -4.237 1.00 92.19 86 GLY A O 1
ATOM 699 N N . GLY A 1 87 ? 7.338 5.006 -4.430 1.00 90.75 87 GLY A N 1
ATOM 700 C CA . GLY A 1 87 ? 7.722 4.565 -3.095 1.00 90.75 87 GLY A CA 1
ATOM 701 C C . GLY A 1 87 ? 7.009 5.349 -1.986 1.00 90.75 87 GLY A C 1
ATOM 702 O O . GLY A 1 87 ? 6.334 4.762 -1.142 1.00 90.75 87 GLY A O 1
ATOM 703 N N . LYS A 1 88 ? 7.055 6.689 -2.045 1.00 92.12 88 LYS A N 1
ATOM 704 C CA . LYS A 1 88 ? 6.287 7.562 -1.131 1.00 92.12 88 LYS A CA 1
ATOM 705 C C . LYS A 1 88 ? 4.781 7.316 -1.207 1.00 92.12 88 LYS A C 1
ATOM 707 O O . LYS A 1 88 ? 4.082 7.423 -0.207 1.00 92.12 88 LYS A O 1
ATOM 712 N N . PHE A 1 89 ? 4.267 7.001 -2.393 1.00 94.12 89 PHE A N 1
ATOM 713 C CA . PHE A 1 89 ? 2.865 6.642 -2.557 1.00 94.12 89 PHE A CA 1
ATOM 714 C C . PHE A 1 89 ? 2.511 5.354 -1.799 1.00 94.12 89 PHE A C 1
ATOM 716 O O . PHE A 1 89 ? 1.475 5.332 -1.142 1.00 94.12 89 PHE A O 1
ATOM 723 N N . LEU A 1 90 ? 3.349 4.311 -1.848 1.00 93.06 90 LEU A N 1
ATOM 724 C CA . LEU A 1 90 ? 3.116 3.070 -1.096 1.00 93.06 90 LEU A CA 1
ATOM 725 C C . LEU A 1 90 ? 3.153 3.298 0.420 1.00 93.06 90 LEU A C 1
ATOM 727 O O . LEU A 1 90 ? 2.304 2.767 1.130 1.00 93.06 90 LEU A O 1
ATOM 731 N N . GLU A 1 91 ? 4.080 4.127 0.901 1.00 91.88 91 GLU A N 1
ATOM 732 C CA . GLU A 1 91 ? 4.162 4.534 2.310 1.00 91.88 91 GLU A CA 1
ATOM 733 C C . GLU A 1 91 ? 2.892 5.275 2.761 1.00 91.88 91 GLU A C 1
ATOM 735 O O . GLU A 1 91 ? 2.280 4.927 3.771 1.00 91.88 91 GLU A O 1
ATOM 740 N N . GLN A 1 92 ? 2.435 6.249 1.968 1.00 93.81 92 GLN A N 1
ATOM 741 C CA . GLN A 1 92 ? 1.177 6.957 2.225 1.00 93.81 92 GLN A CA 1
ATOM 742 C C . GLN A 1 92 ? -0.023 6.011 2.208 1.00 93.81 92 GLN A C 1
ATOM 744 O O . GLN A 1 92 ? -0.895 6.104 3.066 1.00 93.81 92 GLN A O 1
ATOM 749 N N . LEU A 1 93 ? -0.067 5.093 1.241 1.00 93.69 93 LEU A N 1
ATOM 750 C CA . LEU A 1 93 ? -1.140 4.114 1.119 1.00 93.69 93 LEU A CA 1
ATOM 751 C C . LEU A 1 93 ? -1.201 3.208 2.353 1.00 93.69 93 LEU A C 1
ATOM 753 O O . LEU A 1 93 ? -2.289 2.958 2.863 1.00 93.69 93 LEU A O 1
ATOM 757 N N . TRP A 1 94 ? -0.048 2.757 2.850 1.00 93.94 94 TRP A N 1
ATOM 758 C CA . TRP A 1 94 ? 0.040 1.984 4.085 1.00 93.94 94 TRP A CA 1
ATOM 759 C C . TRP A 1 94 ? -0.519 2.764 5.276 1.00 93.94 94 TRP A C 1
ATOM 761 O O . TRP A 1 94 ? -1.424 2.267 5.943 1.00 93.94 94 TRP A O 1
ATOM 771 N N . GLY A 1 95 ? -0.081 4.012 5.474 1.00 92.62 95 GLY A N 1
ATOM 772 C CA . GLY A 1 95 ? -0.583 4.856 6.562 1.00 92.62 95 GLY A CA 1
ATOM 773 C C . GLY A 1 95 ? -2.081 5.172 6.459 1.00 92.62 95 GLY A C 1
ATOM 774 O O . GLY A 1 95 ? -2.761 5.277 7.477 1.00 92.62 95 GLY A O 1
ATOM 775 N N . ASP A 1 96 ? -2.621 5.301 5.244 1.00 93.19 96 ASP A N 1
ATOM 776 C CA . ASP A 1 96 ? -4.057 5.500 5.025 1.00 93.19 96 ASP A CA 1
ATOM 777 C C . ASP A 1 96 ? -4.873 4.267 5.456 1.00 93.19 96 ASP A C 1
ATOM 779 O O . ASP A 1 96 ? -5.916 4.412 6.099 1.00 93.19 96 ASP A O 1
ATOM 783 N N . TYR A 1 97 ? -4.417 3.059 5.104 1.00 92.75 97 TYR A N 1
ATOM 784 C CA . TYR A 1 97 ? -5.094 1.812 5.472 1.00 92.75 97 TYR A CA 1
ATOM 785 C C . TYR A 1 97 ? -4.938 1.471 6.957 1.00 92.75 97 TYR A C 1
ATOM 787 O O . TYR A 1 97 ? -5.912 1.028 7.564 1.00 92.75 97 TYR A O 1
ATOM 795 N N . ASP A 1 98 ? -3.777 1.743 7.553 1.00 90.00 98 ASP A N 1
ATOM 796 C CA . ASP A 1 98 ? -3.534 1.559 8.988 1.00 90.00 98 ASP A CA 1
ATOM 797 C C . ASP A 1 98 ? -4.514 2.393 9.830 1.00 90.00 98 ASP A C 1
ATOM 799 O O . ASP A 1 98 ? -5.259 1.858 10.651 1.00 90.00 98 ASP A O 1
ATOM 803 N N . LYS A 1 99 ? -4.660 3.685 9.498 1.00 89.81 99 LYS A N 1
ATOM 804 C CA . LYS A 1 99 ? -5.672 4.574 10.103 1.00 89.81 99 LYS A CA 1
ATOM 805 C C . LYS A 1 99 ? -7.111 4.097 9.902 1.00 89.81 99 LYS A C 1
ATOM 807 O O . LYS A 1 99 ? -7.986 4.447 10.683 1.00 89.81 99 LYS A O 1
ATOM 812 N N . ALA A 1 100 ? -7.373 3.325 8.849 1.00 87.81 100 ALA A N 1
ATOM 813 C CA . ALA A 1 100 ? -8.684 2.746 8.564 1.00 87.81 100 ALA A CA 1
ATOM 814 C C . ALA A 1 100 ? -8.910 1.380 9.244 1.00 87.81 100 ALA A C 1
ATOM 816 O O . ALA A 1 100 ? -9.875 0.689 8.906 1.00 87.81 100 ALA A O 1
ATOM 817 N N . ASN A 1 101 ? -8.020 0.963 10.154 1.00 87.62 101 ASN A N 1
ATOM 818 C CA . ASN A 1 101 ? -8.014 -0.358 10.788 1.00 87.62 101 ASN A CA 1
ATOM 819 C C . ASN A 1 101 ? -7.976 -1.518 9.766 1.00 87.62 101 ASN A C 1
ATOM 821 O O . ASN A 1 101 ? -8.637 -2.555 9.910 1.00 87.62 101 ASN A O 1
ATOM 825 N N . ILE A 1 102 ? -7.215 -1.319 8.684 1.00 90.00 102 ILE A N 1
ATOM 826 C CA . ILE A 1 102 ? -6.935 -2.325 7.660 1.00 90.00 102 ILE A CA 1
ATOM 827 C C . ILE A 1 102 ? -5.452 -2.663 7.688 1.00 90.00 102 ILE A C 1
ATOM 829 O O . ILE A 1 102 ? -4.604 -1.834 7.369 1.00 90.00 102 ILE A O 1
ATOM 833 N N . SER A 1 103 ? -5.133 -3.928 7.947 1.00 92.00 103 SER A N 1
ATOM 834 C CA . SER A 1 103 ? -3.766 -4.423 7.797 1.00 92.00 103 SER A CA 1
ATOM 835 C C . SER A 1 103 ? -3.418 -4.534 6.311 1.00 92.00 103 SER A C 1
ATOM 837 O O . SER A 1 103 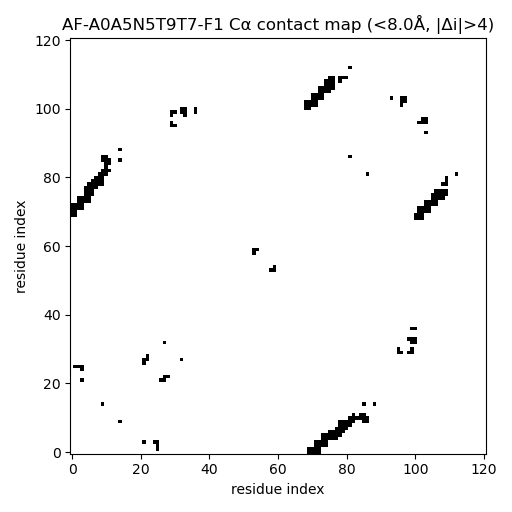? -3.921 -5.422 5.613 1.00 92.00 103 SER A O 1
ATOM 839 N N . LEU A 1 104 ? -2.571 -3.625 5.821 1.00 93.69 104 LEU A N 1
ATOM 840 C CA . LEU A 1 104 ? -2.024 -3.669 4.467 1.00 93.69 104 LEU A CA 1
ATOM 841 C C . LEU A 1 104 ? -0.719 -4.476 4.435 1.00 93.69 104 LEU A C 1
ATOM 843 O O . LEU A 1 104 ? 0.245 -4.135 5.117 1.00 93.69 104 LEU A O 1
ATOM 847 N N . CYS A 1 105 ? -0.659 -5.492 3.575 1.00 93.62 105 CYS A N 1
ATOM 848 C CA . CYS A 1 105 ? 0.551 -6.263 3.299 1.00 93.62 105 CYS A CA 1
ATOM 849 C C . CYS A 1 105 ? 0.977 -6.077 1.840 1.00 93.62 105 CYS A C 1
ATOM 851 O O . CYS A 1 105 ? 0.170 -6.259 0.927 1.00 93.62 105 CYS A O 1
ATOM 853 N N . LEU A 1 106 ? 2.252 -5.764 1.616 1.00 92.94 106 LEU A N 1
ATOM 854 C CA . LEU A 1 106 ? 2.860 -5.770 0.286 1.00 92.94 106 LEU A CA 1
ATOM 855 C C . LEU A 1 106 ? 3.575 -7.109 0.078 1.00 92.94 106 LEU A C 1
ATOM 857 O O . LEU A 1 106 ? 4.354 -7.530 0.930 1.00 92.94 106 LEU A O 1
ATOM 861 N N . ALA A 1 107 ? 3.314 -7.777 -1.042 1.00 93.19 107 ALA A N 1
ATOM 862 C CA . ALA A 1 107 ? 3.929 -9.053 -1.398 1.00 93.19 107 ALA A CA 1
ATOM 863 C C . ALA A 1 107 ? 4.628 -8.948 -2.757 1.00 93.19 107 ALA A C 1
ATOM 865 O O . ALA A 1 107 ? 4.182 -8.200 -3.620 1.00 93.19 107 ALA A O 1
ATOM 866 N N . GLY A 1 108 ? 5.709 -9.703 -2.965 1.00 92.62 108 GLY A N 1
ATOM 867 C CA . GLY A 1 108 ? 6.379 -9.785 -4.269 1.00 92.62 108 GLY A CA 1
ATOM 868 C C . GLY A 1 108 ? 6.969 -8.463 -4.768 1.00 92.62 108 GLY A C 1
ATOM 869 O O . GLY A 1 108 ? 6.938 -8.208 -5.967 1.00 92.62 108 GLY A O 1
ATOM 870 N N . LEU A 1 109 ? 7.453 -7.596 -3.871 1.00 88.12 109 LEU A N 1
ATOM 871 C CA . LEU A 1 109 ? 8.160 -6.382 -4.282 1.00 88.12 109 LEU A CA 1
ATOM 872 C C . LEU A 1 109 ? 9.477 -6.742 -4.995 1.00 88.12 109 LEU A C 1
ATOM 874 O O . LEU A 1 109 ? 10.131 -7.702 -4.592 1.00 88.12 109 LEU A O 1
ATOM 878 N N . PRO A 1 110 ? 9.898 -5.970 -6.011 1.00 83.56 110 PRO A N 1
ATOM 879 C CA . PRO A 1 110 ? 11.192 -6.177 -6.654 1.00 83.56 110 PRO A CA 1
ATOM 880 C C . PRO A 1 110 ? 12.376 -6.002 -5.691 1.00 83.56 110 PRO A C 1
ATOM 882 O O . PRO A 1 110 ? 12.387 -5.065 -4.890 1.00 83.56 110 PRO A O 1
ATOM 885 N N . ASP A 1 111 ? 13.416 -6.828 -5.836 1.00 82.12 111 ASP A N 1
ATOM 886 C CA . ASP A 1 111 ? 14.567 -6.875 -4.916 1.00 82.12 111 ASP A CA 1
ATOM 887 C C . ASP A 1 111 ? 15.263 -5.521 -4.709 1.00 82.12 111 ASP A C 1
ATOM 889 O O . ASP A 1 111 ? 15.672 -5.173 -3.599 1.00 82.12 111 ASP A O 1
ATOM 893 N N . TYR A 1 112 ? 15.359 -4.711 -5.767 1.00 79.25 11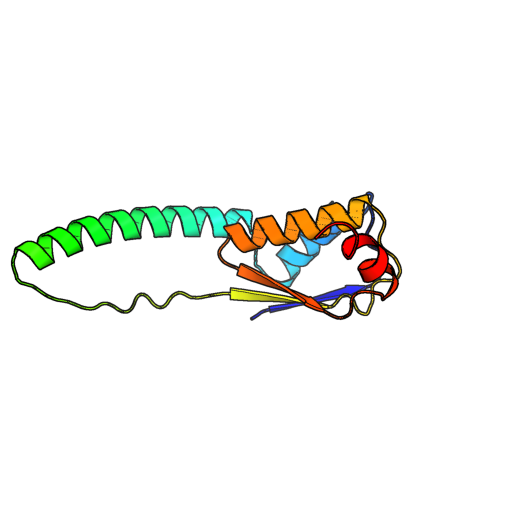2 TYR A N 1
ATOM 894 C CA . TYR A 1 112 ? 16.021 -3.409 -5.696 1.00 79.25 112 TYR A CA 1
ATOM 895 C C . TYR A 1 112 ? 15.300 -2.433 -4.749 1.00 79.25 112 TYR A C 1
ATOM 897 O O . TYR A 1 112 ? 15.933 -1.513 -4.238 1.00 79.25 112 TYR A O 1
ATOM 905 N N . ILE A 1 113 ? 14.012 -2.633 -4.450 1.00 75.00 113 ILE A N 1
ATOM 906 C CA . ILE A 1 113 ? 13.274 -1.802 -3.488 1.00 75.00 113 ILE A CA 1
ATOM 907 C C . ILE A 1 113 ? 13.835 -1.968 -2.082 1.00 75.00 113 ILE A C 1
ATOM 909 O O . ILE A 1 113 ? 14.028 -0.975 -1.385 1.00 75.00 113 ILE A O 1
ATOM 913 N N . TYR A 1 114 ? 14.176 -3.190 -1.677 1.00 69.19 114 TYR A N 1
ATOM 914 C CA . TYR A 1 114 ? 14.719 -3.435 -0.340 1.00 69.19 114 TYR A CA 1
ATOM 915 C C . TYR A 1 114 ? 16.046 -2.702 -0.113 1.00 69.19 114 TYR A C 1
ATOM 917 O O . TYR A 1 114 ? 16.319 -2.261 1.000 1.00 69.19 114 TYR A O 1
ATOM 925 N N . SER A 1 115 ? 16.834 -2.487 -1.172 1.00 67.75 115 SER A N 1
ATOM 926 C CA . SER A 1 115 ? 18.079 -1.712 -1.091 1.00 67.75 115 SER A CA 1
ATOM 927 C C . SER A 1 115 ? 17.863 -0.219 -0.804 1.00 67.75 115 SER A C 1
ATOM 929 O O . SER A 1 115 ? 18.704 0.403 -0.164 1.00 67.75 115 SER A O 1
ATOM 931 N N . TYR A 1 116 ? 16.721 0.351 -1.209 1.00 63.28 116 TYR A N 1
ATOM 932 C CA . TYR A 1 116 ? 16.382 1.756 -0.949 1.00 63.28 116 TYR A CA 1
ATOM 933 C C . TYR A 1 116 ? 15.817 1.990 0.457 1.00 63.28 116 TYR A C 1
ATOM 935 O O . TYR A 1 116 ? 16.011 3.068 1.020 1.00 63.28 116 TYR A O 1
ATOM 943 N N . TYR A 1 117 ? 15.121 1.001 1.024 1.00 61.06 117 TYR A N 1
ATOM 944 C CA . TYR A 1 117 ? 14.412 1.143 2.301 1.00 61.06 117 TYR A CA 1
ATOM 945 C C . TYR A 1 117 ? 15.163 0.556 3.509 1.00 61.06 117 TYR A C 1
ATOM 947 O O . TYR A 1 117 ? 14.919 1.003 4.624 1.00 61.06 117 TYR A O 1
ATOM 955 N N . ASN A 1 118 ? 16.145 -0.336 3.313 1.00 51.97 118 ASN A N 1
ATOM 956 C CA . ASN A 1 118 ? 17.021 -0.828 4.394 1.00 51.97 118 ASN A CA 1
ATOM 957 C C . ASN A 1 118 ? 18.084 0.183 4.867 1.00 51.97 118 ASN A C 1
ATOM 959 O O . ASN A 1 118 ? 18.838 -0.115 5.788 1.00 51.97 118 ASN A O 1
ATOM 963 N N . CYS A 1 119 ? 18.169 1.373 4.264 1.00 39.41 119 CYS A N 1
ATOM 964 C CA . CYS A 1 119 ? 19.068 2.434 4.727 1.00 39.41 119 CYS A CA 1
ATOM 965 C C . CYS A 1 119 ? 18.401 3.466 5.655 1.00 39.41 119 CYS A C 1
ATOM 967 O O . CYS A 1 119 ? 19.089 4.390 6.075 1.00 39.41 119 CYS A O 1
ATOM 969 N N . ASN A 1 120 ? 17.101 3.353 5.966 1.00 35.66 120 ASN A N 1
ATOM 970 C CA . ASN A 1 120 ? 16.377 4.348 6.779 1.00 35.66 120 ASN A CA 1
ATOM 971 C C . ASN A 1 120 ? 15.335 3.751 7.756 1.00 35.66 120 ASN A C 1
ATOM 973 O O . ASN A 1 120 ? 14.367 4.435 8.089 1.00 35.66 120 ASN A O 1
ATOM 977 N N . MET A 1 121 ? 15.513 2.511 8.223 1.00 36.88 121 MET A N 1
ATOM 978 C CA . MET A 1 121 ? 14.792 1.985 9.398 1.00 36.88 121 MET A CA 1
ATOM 979 C C . MET A 1 121 ? 15.764 1.645 10.518 1.00 36.88 121 MET A C 1
ATOM 981 O O . MET A 1 121 ? 16.821 1.055 10.202 1.00 36.88 121 MET A O 1
#

InterPro domains:
  IPR002645 STAS domain [PF01740] (3-111)
  IPR002645 STAS domain [PS50801] (1-121)
  IPR036513 STAS domain superfamily [G3DSA:3.30.750.24] (1-118)
  IPR036513 STAS domain superfamily [SSF52091] (3-113)

Foldseek 3Di:
DEEAEDAEAQEDVCLVVVLVCLCVRGVDDLVVLLVVVVVVVVVVVVVVVVQVVCVVVPHDDDDPPPPPQAEYEYECLNHPYYDPVSVVSVVVVCVSCVSSNYHYHYHNHDPVVCVVPVVPD

Mean predicted aligned error: 10.09 Å

Organism: NCBI:txid96803

pLDDT: mean 80.24, std 16.11, range [35.66, 95.94]